Protein AF-S7VB20-F1 (afdb_monomer_lite)

Radius of gyration: 12.67 Å; chains: 1; bounding box: 29×17×32 Å

Organism: NCBI:txid641524

Structure (mmCIF, N/CA/C/O backbone):
data_AF-S7VB20-F1
#
_entry.id   AF-S7VB20-F1
#
loop_
_atom_site.group_PDB
_atom_site.id
_atom_site.type_symbol
_atom_site.label_atom_id
_atom_site.label_alt_id
_atom_site.label_comp_id
_atom_site.label_asym_id
_atom_site.label_entity_id
_atom_site.label_seq_id
_atom_site.pdbx_PDB_ins_code
_atom_site.Cartn_x
_atom_site.Cartn_y
_atom_site.Cartn_z
_atom_site.occupancy
_atom_site.B_iso_or_equiv
_atom_site.auth_seq_id
_atom_site.auth_comp_id
_atom_site.auth_asym_id
_atom_site.auth_atom_id
_atom_site.pdbx_PDB_model_num
ATOM 1 N N . MET A 1 1 ? -3.693 -0.038 13.589 1.00 92.19 1 MET A N 1
ATOM 2 C CA . MET A 1 1 ? -3.870 1.376 13.180 1.00 92.19 1 MET A CA 1
ATOM 3 C C . MET A 1 1 ? -5.295 1.875 13.397 1.00 92.19 1 MET A C 1
ATOM 5 O O . MET A 1 1 ? -5.438 2.902 14.038 1.00 92.19 1 MET A O 1
ATOM 9 N N . ARG A 1 2 ? -6.335 1.131 12.987 1.00 93.88 2 ARG A N 1
ATOM 10 C CA . ARG A 1 2 ? -7.747 1.558 13.120 1.00 93.88 2 ARG A CA 1
ATOM 11 C C . ARG A 1 2 ? -8.222 1.920 14.532 1.00 93.88 2 ARG A C 1
ATOM 13 O O . ARG A 1 2 ? -9.119 2.732 14.675 1.00 93.88 2 ARG A O 1
ATOM 20 N N . GLN A 1 3 ? -7.616 1.342 15.571 1.00 96.88 3 GLN A N 1
ATOM 21 C CA . GLN A 1 3 ? -7.921 1.689 16.966 1.00 96.88 3 GLN A CA 1
ATOM 22 C C . GLN A 1 3 ? -7.518 3.123 17.346 1.00 96.88 3 GLN A C 1
ATOM 24 O O . GLN A 1 3 ? -8.004 3.638 18.345 1.00 96.88 3 GLN A O 1
ATOM 29 N N . PHE A 1 4 ? -6.623 3.752 16.578 1.00 97.56 4 PHE A N 1
ATOM 30 C CA . PHE A 1 4 ? -6.008 5.032 16.935 1.00 97.56 4 PHE A CA 1
ATOM 31 C C . PHE A 1 4 ? -6.283 6.145 15.914 1.00 97.56 4 PHE A C 1
ATOM 33 O O . PHE A 1 4 ? -6.167 7.314 16.264 1.00 97.56 4 PHE A O 1
ATOM 40 N N . ALA A 1 5 ? -6.623 5.806 14.663 1.00 98.19 5 ALA A N 1
ATOM 41 C CA . ALA A 1 5 ? -6.899 6.766 13.592 1.00 98.19 5 ALA A CA 1
ATOM 42 C C . ALA A 1 5 ? -7.611 6.100 12.395 1.00 98.19 5 ALA A C 1
ATOM 44 O O . ALA A 1 5 ? -7.515 4.874 12.247 1.00 98.19 5 ALA A O 1
ATOM 45 N N . PRO A 1 6 ? -8.246 6.887 11.500 1.00 98.12 6 PRO A N 1
ATOM 46 C CA . PRO A 1 6 ? -8.684 6.403 10.195 1.00 98.12 6 PRO A CA 1
ATOM 47 C C . PRO A 1 6 ? -7.517 5.808 9.403 1.00 98.12 6 PRO A C 1
ATOM 49 O O . PRO A 1 6 ? -6.415 6.360 9.370 1.00 98.12 6 PRO A O 1
ATOM 52 N N . VAL A 1 7 ? -7.760 4.681 8.745 1.00 97.94 7 VAL A N 1
ATOM 53 C CA . VAL A 1 7 ? -6.782 3.978 7.919 1.00 97.94 7 VAL A CA 1
ATOM 54 C C . VAL A 1 7 ? -7.104 4.191 6.453 1.00 97.94 7 VAL A C 1
ATOM 56 O O . VAL A 1 7 ? -8.157 3.783 5.966 1.00 97.94 7 V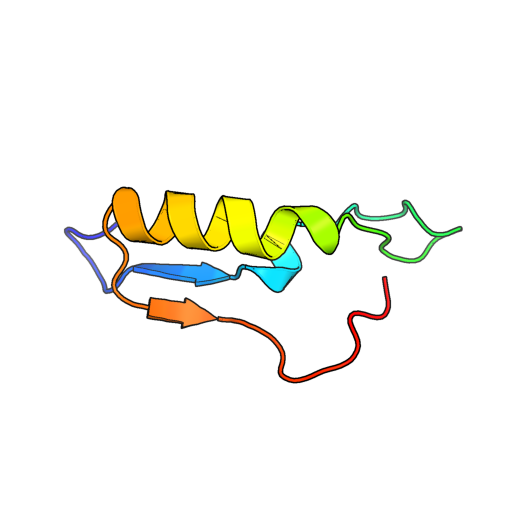AL A O 1
ATOM 59 N N . ILE A 1 8 ? -6.151 4.792 5.746 1.00 97.88 8 ILE A N 1
ATOM 60 C CA . ILE A 1 8 ? -6.219 5.034 4.308 1.00 97.88 8 ILE A CA 1
ATOM 61 C C . ILE A 1 8 ? -5.229 4.115 3.599 1.00 97.88 8 ILE A C 1
ATOM 63 O O . ILE A 1 8 ? -4.066 4.030 3.994 1.00 97.88 8 ILE A O 1
ATOM 67 N N . PHE A 1 9 ? -5.680 3.446 2.539 1.00 97.69 9 PHE A N 1
ATOM 68 C CA . PHE A 1 9 ? -4.803 2.653 1.679 1.00 97.69 9 PHE A CA 1
ATOM 69 C C . PHE A 1 9 ? -4.418 3.447 0.428 1.00 97.69 9 PHE A C 1
ATOM 71 O O . PHE A 1 9 ? -5.281 3.791 -0.384 1.00 97.69 9 PHE A O 1
ATOM 78 N N . ASP A 1 10 ? -3.122 3.720 0.258 1.00 96.69 10 ASP A N 1
ATOM 79 C CA . ASP A 1 10 ? -2.588 4.301 -0.976 1.00 96.69 10 ASP A CA 1
ATOM 80 C C . ASP A 1 10 ? -2.384 3.211 -2.022 1.00 96.69 10 ASP A C 1
ATOM 82 O O . ASP A 1 10 ? -1.372 2.506 -2.043 1.00 96.69 10 ASP A O 1
ATOM 86 N N . VAL A 1 11 ? -3.372 3.079 -2.900 1.00 95.44 11 VAL A N 1
ATOM 87 C CA . VAL A 1 11 ? -3.399 2.063 -3.954 1.00 95.44 11 VAL A CA 1
ATOM 88 C C . VAL A 1 11 ? -2.246 2.268 -4.935 1.00 95.44 11 VAL A C 1
ATOM 90 O O . VAL A 1 11 ? -1.690 1.301 -5.450 1.00 95.44 11 VAL A O 1
ATOM 93 N N . THR A 1 12 ? -1.883 3.521 -5.207 1.00 92.00 12 THR A N 1
ATOM 94 C CA . THR A 1 12 ? -0.938 3.860 -6.274 1.00 92.00 12 THR A CA 1
ATOM 95 C C . THR A 1 12 ? 0.515 3.634 -5.889 1.00 92.00 12 THR A C 1
ATOM 97 O O . THR A 1 12 ? 1.249 3.031 -6.670 1.00 92.00 12 THR A O 1
ATOM 100 N N . HIS A 1 13 ? 0.937 4.050 -4.696 1.00 93.12 13 HIS A N 1
ATOM 101 C CA . HIS A 1 13 ? 2.313 3.815 -4.246 1.00 93.12 13 HIS A CA 1
ATOM 102 C C . HIS A 1 13 ? 2.512 2.378 -3.745 1.00 93.12 13 HIS A C 1
ATOM 104 O O . HIS A 1 13 ? 3.615 1.849 -3.838 1.00 93.12 13 HIS A O 1
ATOM 110 N N . SER A 1 14 ? 1.450 1.689 -3.310 1.00 95.62 14 SER A N 1
ATOM 111 C CA . SER A 1 14 ? 1.550 0.279 -2.893 1.00 95.62 14 SER A CA 1
ATOM 112 C C . SER A 1 14 ? 1.846 -0.691 -4.043 1.00 95.62 14 SER A C 1
ATOM 114 O O . SER A 1 14 ? 2.261 -1.819 -3.793 1.00 95.62 14 SER A O 1
ATOM 116 N N . VAL A 1 15 ? 1.649 -0.277 -5.301 1.00 94.06 15 VAL A N 1
ATOM 117 C CA . VAL A 1 15 ? 2.034 -1.060 -6.494 1.00 94.06 15 VAL A CA 1
ATOM 118 C C . VAL A 1 15 ? 3.317 -0.557 -7.161 1.00 94.06 15 VAL A C 1
ATOM 120 O O . VAL A 1 15 ? 3.668 -1.017 -8.251 1.00 94.06 15 VAL A O 1
ATOM 123 N N . GLN A 1 16 ? 4.013 0.393 -6.536 1.00 94.25 16 GLN A N 1
ATOM 124 C CA . GLN A 1 16 ? 5.276 0.920 -7.033 1.00 94.25 16 GLN A CA 1
ATOM 125 C C . GLN A 1 16 ? 6.404 -0.101 -6.847 1.00 94.25 16 GLN A C 1
ATOM 127 O O . GLN A 1 16 ? 6.472 -0.832 -5.862 1.00 94.25 16 GLN A O 1
ATOM 132 N N . GLN A 1 17 ? 7.318 -0.123 -7.806 1.00 93.69 17 GLN A N 1
ATOM 133 C CA . GLN A 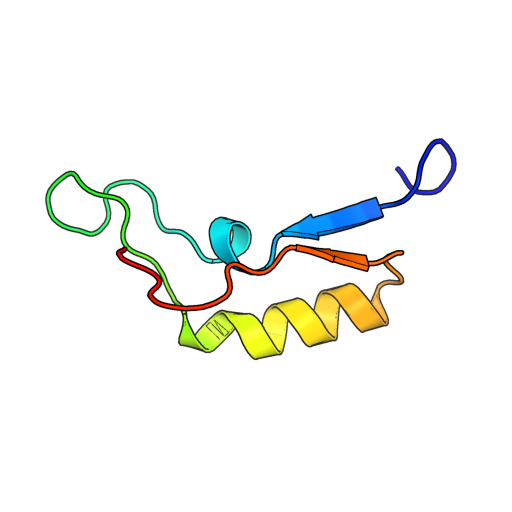1 17 ? 8.574 -0.859 -7.793 1.00 93.69 17 GLN A CA 1
ATOM 134 C C . GLN A 1 17 ? 9.722 0.156 -7.900 1.00 93.69 17 GLN A C 1
ATOM 136 O O . GLN A 1 17 ? 10.103 0.561 -9.004 1.00 93.69 17 GLN A O 1
ATOM 141 N N . PRO A 1 18 ? 10.267 0.617 -6.763 1.00 91.94 18 PRO A N 1
ATOM 142 C CA . PRO A 1 18 ? 11.334 1.612 -6.747 1.00 91.94 18 PRO A CA 1
ATOM 143 C C . PRO A 1 18 ? 12.537 1.186 -7.602 1.00 91.94 18 PRO A C 1
ATOM 145 O O . PRO A 1 18 ? 12.998 0.052 -7.514 1.00 91.94 18 PRO A O 1
ATOM 148 N N . GLY A 1 19 ? 13.028 2.091 -8.454 1.00 91.06 19 GLY A N 1
ATOM 149 C CA . GLY A 1 19 ? 14.185 1.855 -9.330 1.00 91.06 19 GLY A CA 1
ATOM 150 C C . GLY A 1 19 ? 13.950 0.923 -10.528 1.00 91.06 19 GLY A C 1
ATOM 151 O O . GLY A 1 19 ? 14.858 0.753 -11.341 1.00 91.06 19 GLY A O 1
ATOM 152 N N . ALA A 1 20 ? 12.754 0.340 -10.681 1.00 87.00 20 ALA A N 1
ATOM 153 C CA . ALA A 1 20 ? 12.482 -0.660 -11.718 1.00 87.00 20 ALA A CA 1
ATOM 154 C C . ALA A 1 20 ? 12.406 -0.103 -13.154 1.00 87.00 20 ALA A C 1
ATOM 156 O O . ALA A 1 20 ? 12.360 -0.883 -14.102 1.00 87.00 20 ALA A O 1
ATOM 157 N N . ASN A 1 21 ? 12.431 1.220 -13.341 1.00 87.56 21 ASN A N 1
ATOM 158 C CA . ASN A 1 21 ? 12.413 1.863 -14.654 1.00 87.56 21 ASN A CA 1
ATOM 159 C C . ASN A 1 21 ? 13.706 2.662 -14.898 1.00 87.56 21 ASN A C 1
ATOM 161 O O . ASN A 1 21 ? 13.718 3.886 -14.913 1.00 87.56 21 ASN A O 1
ATOM 165 N N . LYS A 1 22 ? 14.837 1.960 -15.057 1.00 86.94 22 LYS A N 1
ATOM 166 C CA . LYS A 1 22 ? 16.142 2.552 -15.433 1.00 86.94 22 LYS A CA 1
ATOM 167 C C . LYS A 1 22 ? 16.577 3.735 -14.546 1.00 86.94 22 LYS A C 1
ATOM 169 O O . LYS A 1 22 ? 17.070 4.744 -15.041 1.00 86.94 22 LYS A O 1
ATOM 174 N N . GLY A 1 23 ? 16.398 3.603 -13.232 1.00 86.88 23 GLY A N 1
ATOM 175 C CA . GLY A 1 23 ? 16.717 4.656 -12.261 1.00 86.88 23 GLY A CA 1
ATOM 176 C C . GLY A 1 23 ? 15.520 5.512 -11.836 1.00 86.88 23 GLY A C 1
ATOM 177 O O . GLY A 1 23 ? 15.641 6.262 -10.871 1.00 86.88 23 GLY A O 1
ATOM 178 N N . THR A 1 24 ? 14.351 5.356 -12.470 1.00 86.81 24 THR A N 1
ATOM 179 C CA . THR A 1 24 ? 13.063 5.861 -11.966 1.00 86.81 24 THR A CA 1
ATOM 180 C C . THR A 1 24 ? 12.204 4.723 -11.411 1.0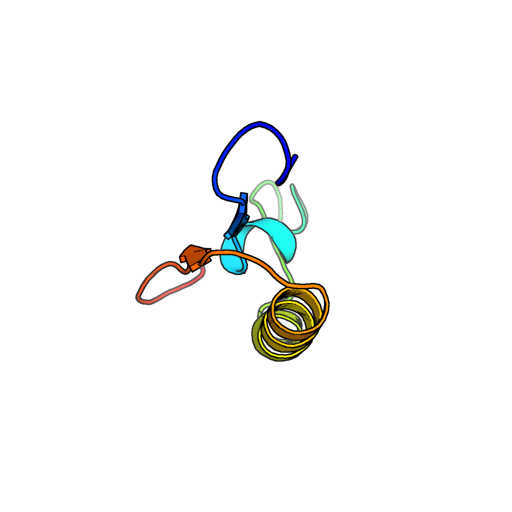0 86.81 24 THR A C 1
ATOM 182 O O . THR A 1 24 ? 12.545 3.539 -11.493 1.00 86.81 24 THR A O 1
ATOM 185 N N . SER A 1 25 ? 11.110 5.076 -10.743 1.00 86.56 25 SER A N 1
ATOM 186 C CA . SER A 1 25 ? 10.276 4.106 -10.036 1.00 86.56 25 SER A CA 1
ATOM 187 C C . SER A 1 25 ? 9.274 3.430 -10.953 1.00 86.56 25 SER A C 1
ATOM 189 O O . SER A 1 25 ? 8.214 3.986 -11.119 1.00 86.56 25 SER A O 1
ATOM 191 N N . GLY A 1 26 ? 9.542 2.213 -11.425 1.00 89.94 26 GLY A N 1
ATOM 192 C CA . GLY A 1 26 ? 8.570 1.363 -12.126 1.00 89.94 26 GLY A CA 1
ATOM 193 C C . GLY A 1 26 ? 7.391 0.906 -11.237 1.00 89.94 26 GLY A C 1
ATOM 194 O O . GLY A 1 26 ? 7.255 1.340 -10.097 1.00 89.94 26 GLY A O 1
ATOM 195 N N . GLY A 1 27 ? 6.524 0.013 -11.730 1.00 91.06 27 GLY A N 1
ATOM 196 C CA . GLY A 1 27 ? 5.461 -0.597 -10.917 1.00 91.06 27 GLY A CA 1
ATOM 197 C C . GLY A 1 27 ? 4.361 -1.310 -11.708 1.00 91.06 27 GLY A C 1
ATOM 198 O O . GLY A 1 27 ? 4.324 -1.297 -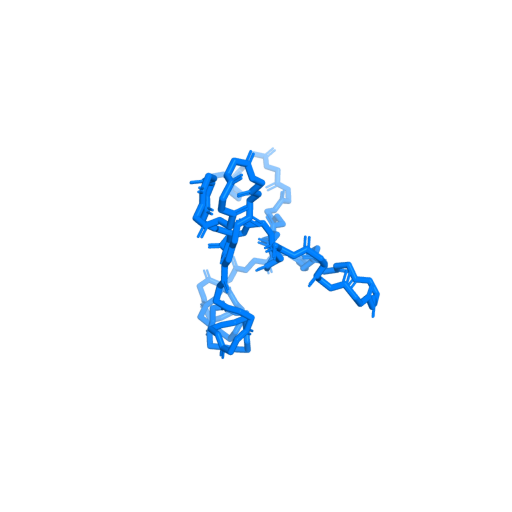12.936 1.00 91.06 27 GLY A O 1
ATOM 199 N N . GLN A 1 28 ? 3.444 -1.944 -10.981 1.00 93.19 28 GLN A N 1
ATOM 200 C CA . GLN A 1 28 ? 2.467 -2.887 -11.527 1.00 93.19 28 GLN A CA 1
ATOM 201 C C . GLN A 1 28 ? 1.045 -2.337 -11.444 1.00 93.19 28 GLN A C 1
ATOM 203 O O . GLN A 1 28 ? 0.227 -2.787 -10.641 1.00 93.19 28 GLN A O 1
ATOM 208 N N . ARG A 1 29 ? 0.716 -1.364 -12.299 1.00 91.06 29 ARG A N 1
ATOM 209 C CA . ARG A 1 29 ? -0.613 -0.723 -12.312 1.00 91.06 29 ARG A CA 1
ATOM 210 C C . ARG A 1 29 ? -1.769 -1.726 -12.405 1.00 91.06 29 ARG A C 1
ATOM 212 O O . ARG A 1 29 ? -2.814 -1.507 -11.802 1.00 91.06 29 ARG A O 1
ATOM 219 N N . GLN A 1 30 ? -1.584 -2.828 -13.121 1.00 94.31 30 GLN A N 1
ATOM 220 C CA . GLN A 1 30 ? -2.563 -3.907 -13.242 1.00 94.31 30 GLN A CA 1
ATOM 221 C C . GLN A 1 30 ? -2.943 -4.546 -11.895 1.00 94.31 30 GLN A C 1
ATOM 223 O O . GLN A 1 30 ? -4.042 -5.080 -11.775 1.00 94.31 30 GLN A O 1
ATOM 228 N N . MET A 1 31 ? -2.081 -4.454 -10.875 1.00 95.81 31 MET A N 1
ATOM 229 C CA . MET A 1 31 ? -2.348 -4.965 -9.526 1.00 95.81 31 MET A CA 1
ATOM 230 C C . MET A 1 31 ? -3.234 -4.034 -8.689 1.00 95.81 31 MET A C 1
ATOM 232 O O . MET A 1 31 ? -3.879 -4.496 -7.748 1.00 95.81 31 MET A O 1
ATOM 236 N N . ALA A 1 32 ? -3.335 -2.750 -9.051 1.00 94.94 32 ALA A N 1
ATOM 237 C CA . ALA A 1 32 ? -4.109 -1.745 -8.320 1.00 94.94 32 ALA A CA 1
ATOM 238 C C . ALA A 1 32 ? -5.565 -2.166 -8.018 1.00 94.94 32 ALA A C 1
ATOM 240 O O . ALA A 1 32 ? -5.951 -2.112 -6.849 1.00 94.94 32 ALA A O 1
ATOM 241 N N . PRO A 1 33 ? -6.382 -2.642 -8.985 1.00 95.38 33 PRO A N 1
ATOM 242 C CA . PRO A 1 33 ? -7.759 -3.047 -8.691 1.00 95.38 33 PRO A CA 1
ATOM 243 C C . PRO A 1 33 ? -7.848 -4.261 -7.757 1.00 95.38 33 PRO A C 1
ATOM 245 O O . PRO A 1 33 ? -8.815 -4.384 -7.008 1.00 95.38 33 PRO A O 1
ATOM 248 N N . TYR A 1 34 ? -6.861 -5.160 -7.776 1.00 97.56 34 TYR A N 1
ATOM 249 C CA . TYR A 1 34 ? -6.844 -6.322 -6.886 1.00 97.56 34 TYR A CA 1
ATOM 250 C C . TYR A 1 34 ? -6.516 -5.908 -5.453 1.00 97.56 34 TYR A C 1
ATOM 252 O O . TYR A 1 34 ? -7.242 -6.282 -4.533 1.00 97.56 34 TYR A O 1
ATOM 260 N N . LEU A 1 35 ? -5.484 -5.079 -5.271 1.00 97.31 35 LEU A N 1
ATOM 261 C CA . LEU A 1 35 ? -5.103 -4.586 -3.949 1.00 97.31 35 LEU A CA 1
ATOM 262 C C . LEU A 1 35 ? -6.147 -3.635 -3.360 1.00 97.31 35 LEU A C 1
ATOM 264 O O . LEU A 1 35 ? -6.417 -3.708 -2.167 1.00 97.31 35 LEU A O 1
ATOM 268 N N . ALA A 1 36 ? -6.795 -2.802 -4.180 1.00 97.19 36 ALA A N 1
ATOM 269 C CA . ALA A 1 36 ? -7.891 -1.952 -3.721 1.00 97.19 36 ALA A CA 1
ATOM 270 C C . ALA A 1 36 ? -9.061 -2.787 -3.172 1.00 97.19 36 ALA A C 1
ATOM 272 O O . ALA A 1 36 ? -9.555 -2.516 -2.079 1.00 97.19 36 ALA A O 1
ATOM 273 N N . ARG A 1 37 ? -9.467 -3.852 -3.880 1.00 97.94 37 ARG A N 1
ATOM 274 C CA . ARG A 1 37 ? -10.508 -4.774 -3.392 1.00 97.94 37 ARG A CA 1
ATOM 275 C C . ARG A 1 37 ? -10.093 -5.485 -2.106 1.00 97.94 37 ARG A C 1
ATOM 277 O O . ARG A 1 37 ? -10.896 -5.568 -1.183 1.00 97.94 37 ARG A O 1
ATOM 284 N N . ALA A 1 38 ? -8.850 -5.961 -2.035 1.00 98.38 38 ALA A N 1
ATOM 285 C CA . ALA A 1 38 ? -8.324 -6.614 -0.839 1.00 98.38 38 ALA A CA 1
ATOM 286 C C . ALA A 1 38 ? -8.316 -5.666 0.371 1.00 98.38 38 ALA A C 1
ATOM 288 O O . ALA A 1 38 ? -8.775 -6.040 1.446 1.00 98.38 38 ALA A O 1
ATOM 289 N N . ALA A 1 39 ? -7.868 -4.422 0.187 1.00 97.69 39 ALA A N 1
ATOM 290 C CA . ALA A 1 39 ? -7.864 -3.418 1.243 1.00 97.69 39 ALA A CA 1
ATOM 291 C C . ALA A 1 39 ? -9.291 -3.042 1.681 1.00 97.69 39 ALA A C 1
ATOM 293 O O . ALA A 1 39 ? -9.556 -2.950 2.876 1.00 97.69 39 ALA A O 1
ATOM 294 N N . GLY A 1 40 ? -10.236 -2.924 0.742 1.00 97.62 40 GLY A N 1
ATOM 295 C CA . GLY A 1 40 ? -11.656 -2.746 1.062 1.00 97.62 40 GLY A CA 1
ATOM 296 C C . GLY A 1 40 ? -12.213 -3.885 1.924 1.00 97.62 40 GLY A C 1
ATOM 297 O O . GLY A 1 40 ? -12.842 -3.627 2.948 1.00 97.62 40 GLY A O 1
ATOM 298 N N . ALA A 1 41 ? -11.920 -5.138 1.564 1.00 98.31 41 ALA A N 1
ATOM 299 C CA . ALA A 1 41 ? -12.351 -6.317 2.318 1.00 98.31 41 ALA A CA 1
ATOM 300 C C . ALA A 1 41 ? -11.698 -6.424 3.709 1.00 98.31 41 ALA A C 1
ATOM 302 O O . ALA A 1 41 ? -12.343 -6.860 4.658 1.00 98.31 41 ALA A O 1
ATOM 303 N N . ALA A 1 42 ? -10.444 -5.986 3.851 1.00 97.56 42 ALA A N 1
ATOM 304 C CA . ALA A 1 42 ? -9.750 -5.916 5.140 1.00 97.56 42 ALA A CA 1
ATOM 305 C C . ALA A 1 42 ? -10.320 -4.832 6.079 1.00 97.56 42 ALA A C 1
ATOM 307 O O . ALA A 1 42 ? -9.976 -4.790 7.261 1.00 97.56 42 ALA A O 1
ATOM 308 N N . GLY A 1 43 ? -11.194 -3.963 5.562 1.00 96.25 43 GLY A N 1
ATOM 309 C CA . GLY A 1 43 ? -11.808 -2.872 6.296 1.00 96.25 43 GLY A CA 1
ATOM 310 C C . GLY A 1 43 ? -10.841 -1.706 6.455 1.00 96.25 43 GLY A C 1
ATOM 311 O O . GLY A 1 43 ? -10.154 -1.595 7.467 1.00 96.25 43 GLY A O 1
ATOM 312 N N . ILE A 1 44 ? -10.833 -0.810 5.477 1.00 97.75 44 ILE A N 1
ATOM 313 C CA . ILE A 1 44 ? -10.175 0.499 5.546 1.00 97.75 44 ILE A CA 1
ATOM 314 C C . ILE A 1 44 ? -11.228 1.608 5.555 1.00 97.75 44 ILE A C 1
ATOM 316 O O . ILE A 1 44 ? -12.384 1.375 5.206 1.00 97.75 44 ILE A O 1
ATOM 320 N N . ASP A 1 45 ? -10.818 2.815 5.925 1.00 98.19 45 ASP A N 1
ATOM 321 C CA . ASP A 1 45 ? -11.702 3.978 6.028 1.00 98.19 45 ASP A CA 1
ATOM 322 C C . ASP A 1 45 ? -11.697 4.829 4.743 1.00 98.19 45 ASP A C 1
ATOM 324 O O . ASP A 1 45 ?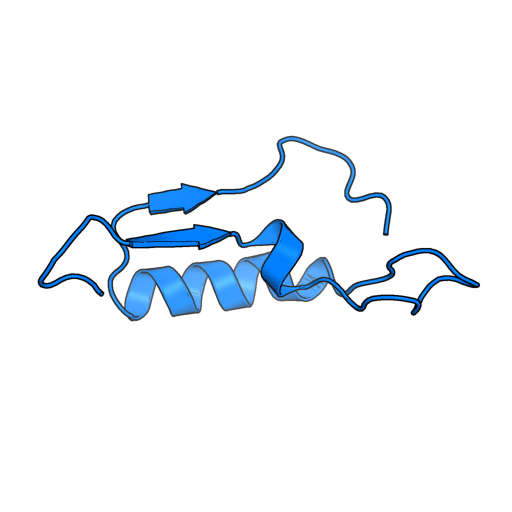 -12.577 5.661 4.539 1.00 98.19 45 ASP A O 1
ATOM 328 N N . GLY A 1 46 ? -10.743 4.596 3.833 1.00 97.06 46 GLY A N 1
ATOM 329 C CA . GLY A 1 46 ? -10.726 5.234 2.519 1.00 97.06 46 GLY A CA 1
ATOM 330 C C . GLY A 1 46 ? -9.544 4.831 1.639 1.00 97.06 46 GLY A C 1
ATOM 331 O O . GLY A 1 46 ? -8.598 4.178 2.081 1.00 97.06 46 GLY A O 1
ATOM 332 N N . PHE A 1 47 ? -9.595 5.253 0.377 1.00 96.56 47 PHE A N 1
ATOM 333 C CA . PHE A 1 47 ? -8.530 5.043 -0.603 1.00 96.56 47 PHE A CA 1
ATOM 334 C C . PHE A 1 47 ? -7.833 6.355 -0.946 1.00 96.56 47 PHE A C 1
ATOM 336 O O . PHE A 1 47 ? -8.485 7.382 -1.130 1.00 96.56 47 PHE A O 1
ATOM 343 N N . LEU A 1 48 ? -6.518 6.287 -1.135 1.00 94.75 48 LEU A N 1
ATOM 344 C CA . LEU A 1 48 ? -5.757 7.301 -1.852 1.00 94.75 48 LEU A CA 1
ATOM 345 C C . LEU A 1 48 ? -5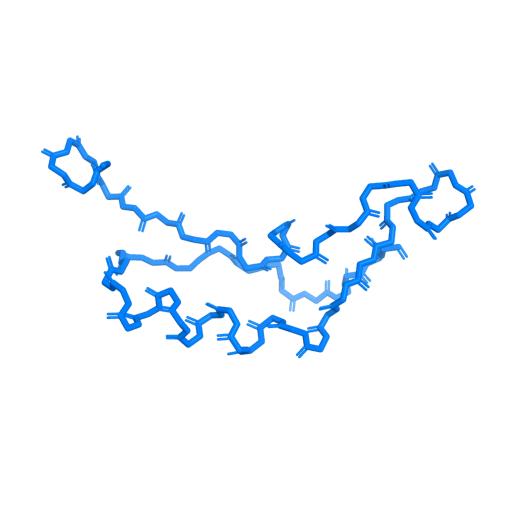.359 6.721 -3.214 1.00 94.75 48 LEU A C 1
ATOM 347 O O . LEU A 1 48 ? -4.690 5.692 -3.303 1.00 94.75 48 LEU A O 1
ATOM 351 N N . SER A 1 49 ? -5.814 7.366 -4.284 1.00 88.19 49 SER A N 1
ATOM 352 C CA . SER A 1 49 ? -5.486 6.993 -5.659 1.00 88.19 49 SER A CA 1
ATOM 353 C C . SER A 1 49 ? -5.247 8.254 -6.471 1.00 88.19 49 SER A C 1
ATOM 355 O O . SER A 1 49 ? -6.098 9.143 -6.500 1.00 88.19 49 SER A O 1
ATOM 357 N N . LYS A 1 50 ? -4.102 8.339 -7.154 1.00 82.50 50 LYS A N 1
ATOM 358 C CA . LYS A 1 50 ? -3.826 9.465 -8.055 1.00 82.50 50 LYS A CA 1
ATOM 359 C C . LYS A 1 50 ? -4.792 9.453 -9.257 1.00 82.50 50 LYS A C 1
ATOM 361 O O . LYS A 1 50 ? -5.088 8.366 -9.760 1.00 82.50 50 LYS A O 1
ATOM 366 N N . PRO A 1 51 ? -5.267 10.624 -9.738 1.00 56.53 51 PRO A N 1
ATOM 367 C CA . PRO A 1 51 ? -6.368 10.687 -10.704 1.00 56.53 51 PRO A CA 1
ATOM 368 C C . PRO A 1 51 ? -6.042 10.090 -12.076 1.00 56.53 51 PRO A C 1
ATOM 370 O O . PRO A 1 51 ? -6.903 9.477 -12.691 1.00 56.53 51 PRO A O 1
ATOM 373 N N . THR A 1 52 ? -4.810 10.215 -12.564 1.00 54.62 52 THR A N 1
ATOM 374 C CA . THR A 1 52 ? -4.439 9.814 -13.928 1.00 54.62 52 THR A CA 1
ATOM 375 C C . THR A 1 52 ? -2.922 9.856 -14.090 1.00 54.62 52 THR A C 1
ATOM 377 O O . THR A 1 52 ? -2.262 10.704 -13.503 1.00 54.62 52 THR A O 1
ATOM 380 N N . GLN A 1 53 ? -2.402 8.957 -14.928 1.00 48.72 53 GLN A N 1
ATOM 381 C CA . GLN A 1 53 ? -0.994 8.805 -15.311 1.00 48.72 53 GLN A CA 1
ATOM 382 C C . GLN A 1 53 ? -0.047 8.451 -14.159 1.00 48.72 53 GLN A C 1
ATOM 384 O O . GLN A 1 53 ? 0.655 9.259 -13.559 1.00 48.72 53 GLN A O 1
ATOM 389 N N . ILE A 1 54 ? -0.010 7.154 -13.896 1.00 53.22 54 ILE A N 1
ATOM 390 C CA . ILE A 1 54 ? 1.061 6.518 -13.157 1.00 53.22 54 ILE A CA 1
ATOM 391 C C . ILE A 1 54 ? 2.296 6.530 -14.089 1.00 53.22 54 ILE A C 1
ATOM 393 O O . ILE A 1 54 ? 2.457 5.629 -14.908 1.00 53.22 54 ILE A O 1
ATOM 397 N N . HIS A 1 55 ? 3.095 7.603 -14.060 1.00 53.91 55 HIS A N 1
ATOM 398 C CA . HIS A 1 55 ? 4.469 7.547 -14.562 1.00 53.91 55 HIS A CA 1
ATOM 399 C C . HIS A 1 55 ? 5.267 6.773 -13.529 1.00 53.91 55 HIS A C 1
ATOM 401 O O . HIS A 1 55 ? 5.567 7.285 -12.449 1.00 53.91 55 HIS A O 1
ATOM 407 N N . LEU A 1 56 ? 5.511 5.517 -13.863 1.00 56.78 56 LEU A N 1
ATOM 408 C CA . LEU A 1 56 ? 6.417 4.647 -13.159 1.00 56.78 56 LEU A CA 1
ATOM 409 C C . LEU A 1 56 ? 7.670 4.467 -14.038 1.00 56.78 56 LEU A C 1
ATOM 411 O O . LEU A 1 56 ? 7.463 3.969 -15.161 1.00 56.78 56 LEU A O 1
#

InterPro domains:
  IPR006269 3-deoxy-8-phosphooctulonate synthase [PTHR21057] (1-48)
  IPR013785 Aldolase-type TIM barrel [G3DSA:3.20.20.70] (1-51)

pLDDT: mean 89.83, std 13.03, range [48.72, 98.38]

Sequence (56 aa):
MRQFAPVIFDVTHSVQQPGANKGTSGGQRQMAPYLARAAGAAGIDGFLSKPTQIHL

Secondary structure (DSSP, 8-state):
-TTTS--EEETTGGGEEEEEETTEEEE-GGGHHHHHHHHHHT--SEEE--SS----

Foldseek 3Di:
DVVVDAFEAELLVVQWAQCPPVRHIHGDPVCSVVVVVVVVVVDGPYYDYDDDDPPD